Protein AF-A0A926DYX6-F1 (afdb_monomer_lite)

Organism: NCBI:txid2763658

Foldseek 3Di:
DVVVCVVVVHDPVVVDDPLRVCLVVLCVVPNPVSSVVSVVVVVVLCCVVVVPPDDPVVNVVVVVVVVVVVVVVVVVCCVPPPDPVPPPPPDPPDD

pLDDT: mean 70.44, std 8.97, range [38.59, 82.12]

Sequence (95 aa):
YRKIAEYFKVDVNYLLTEDEEFVVQASEQYGSRGMKQAKDLIEGMSGLFAGGTLSEQDKDAVMKALQDIYWESKARNVEKYTPKKYKKTGTDAEE

Structure (mmCIF, N/CA/C/O backbone):
data_AF-A0A926DYX6-F1
#
_entry.id   AF-A0A926DYX6-F1
#
loop_
_atom_site.group_PDB
_atom_site.id
_atom_site.type_symbol
_atom_site.label_atom_id
_atom_site.label_alt_id
_atom_site.label_comp_id
_atom_site.label_asym_id
_atom_site.label_entity_id
_atom_site.label_seq_id
_atom_site.pdbx_PDB_ins_code
_atom_site.Cartn_x
_atom_site.Cartn_y
_atom_site.Cartn_z
_atom_site.occupancy
_atom_site.B_iso_or_equiv
_atom_site.auth_seq_id
_atom_site.auth_comp_id
_atom_site.auth_asym_id
_atom_site.auth_atom_id
_atom_site.pdbx_PDB_model_num
ATOM 1 N N . TYR A 1 1 ? 10.256 -6.228 -16.980 1.00 66.75 1 TYR A N 1
ATOM 2 C CA . TYR A 1 1 ? 9.020 -6.897 -17.426 1.00 66.75 1 TYR A CA 1
ATOM 3 C C . TYR A 1 1 ? 8.645 -6.601 -18.879 1.00 66.75 1 TYR A C 1
ATOM 5 O O . TYR A 1 1 ? 8.719 -7.543 -19.646 1.00 66.75 1 TYR A O 1
ATOM 13 N N . ARG A 1 2 ? 8.388 -5.355 -19.332 1.00 71.88 2 ARG A N 1
ATOM 14 C CA . ARG A 1 2 ? 8.033 -5.058 -20.754 1.00 71.88 2 ARG A CA 1
ATOM 15 C C . ARG A 1 2 ? 8.912 -5.726 -21.825 1.00 71.88 2 ARG A C 1
ATOM 17 O O . ARG A 1 2 ? 8.387 -6.426 -22.673 1.00 71.88 2 ARG A O 1
ATOM 24 N N . LYS A 1 3 ? 10.242 -5.597 -21.740 1.00 74.00 3 LYS A N 1
ATOM 25 C CA . LYS A 1 3 ? 11.166 -6.231 -22.709 1.00 74.00 3 LYS A CA 1
ATOM 26 C C . LYS A 1 3 ? 11.117 -7.766 -22.700 1.00 74.00 3 LYS A C 1
ATOM 28 O O . LYS A 1 3 ? 11.382 -8.397 -23.711 1.00 74.00 3 LYS A O 1
ATOM 33 N N . IL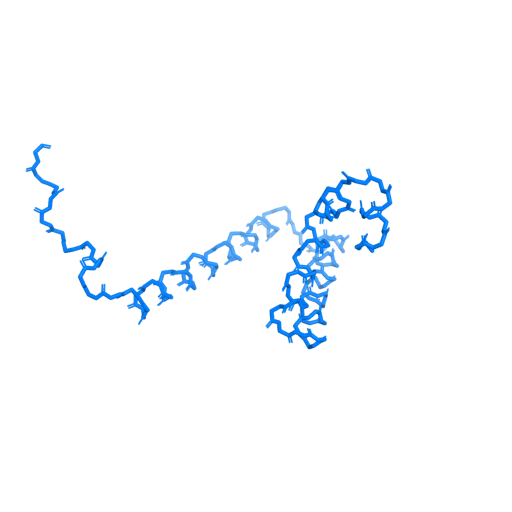E A 1 4 ? 10.811 -8.358 -21.547 1.00 73.00 4 ILE A N 1
ATOM 34 C CA . ILE A 1 4 ? 10.714 -9.813 -21.372 1.00 73.00 4 ILE A CA 1
ATOM 35 C C . ILE A 1 4 ? 9.350 -10.292 -21.895 1.00 73.00 4 ILE A C 1
ATOM 37 O O . ILE A 1 4 ? 9.287 -11.263 -22.637 1.00 73.00 4 ILE A O 1
ATOM 41 N N . ALA A 1 5 ? 8.280 -9.555 -21.598 1.00 78.88 5 ALA A N 1
ATOM 42 C CA . ALA A 1 5 ? 6.933 -9.786 -22.111 1.00 78.88 5 ALA A CA 1
ATOM 43 C C . ALA A 1 5 ? 6.874 -9.704 -23.647 1.00 78.88 5 ALA A C 1
ATOM 45 O O . ALA A 1 5 ? 6.344 -10.607 -24.287 1.00 78.88 5 ALA A O 1
ATOM 46 N N . GLU A 1 6 ? 7.514 -8.693 -24.252 1.00 80.44 6 GLU A N 1
ATOM 47 C CA . GLU A 1 6 ? 7.658 -8.583 -25.714 1.00 80.44 6 GLU A CA 1
ATOM 48 C C . GLU A 1 6 ? 8.409 -9.772 -26.318 1.00 80.44 6 GLU A C 1
ATOM 50 O O . GLU A 1 6 ? 8.026 -10.272 -27.375 1.00 80.44 6 GLU A O 1
ATOM 55 N N . TYR A 1 7 ? 9.460 -10.245 -25.643 1.00 81.12 7 TYR A N 1
ATOM 56 C CA . TYR A 1 7 ? 10.256 -11.378 -26.109 1.00 81.12 7 TYR A CA 1
ATOM 57 C C . TYR A 1 7 ? 9.462 -12.691 -26.083 1.00 81.12 7 TYR A C 1
ATOM 59 O O . TYR A 1 7 ? 9.493 -13.452 -27.048 1.00 81.12 7 TYR A O 1
ATOM 67 N 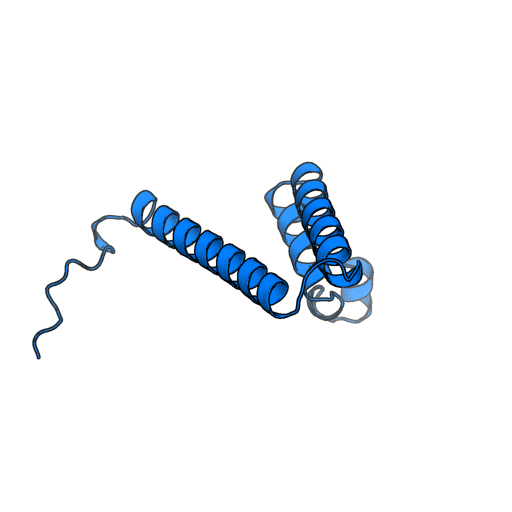N . PHE A 1 8 ? 8.708 -12.935 -25.010 1.00 78.06 8 PHE A N 1
ATOM 68 C CA . PHE A 1 8 ? 7.882 -14.137 -24.857 1.00 78.06 8 PHE A CA 1
ATOM 69 C C . PHE A 1 8 ? 6.478 -14.008 -25.470 1.00 78.06 8 PHE A C 1
ATOM 71 O O . PHE A 1 8 ? 5.726 -14.978 -25.463 1.00 78.06 8 PHE A O 1
ATOM 78 N N . LYS A 1 9 ? 6.131 -12.838 -26.027 1.00 77.88 9 LYS A N 1
ATOM 79 C CA . LYS A 1 9 ? 4.795 -12.494 -26.548 1.00 77.88 9 LYS A CA 1
ATOM 80 C C . LYS A 1 9 ? 3.656 -12.784 -25.569 1.00 77.88 9 LYS A C 1
ATOM 82 O O . LYS A 1 9 ? 2.570 -13.197 -25.970 1.00 77.88 9 LYS A O 1
ATOM 87 N N . VAL A 1 10 ? 3.913 -12.558 -24.291 1.00 66.62 10 VAL A N 1
ATOM 88 C CA . VAL A 1 10 ? 2.908 -12.654 -23.232 1.00 66.62 10 VAL A CA 1
ATOM 89 C C . VAL A 1 10 ? 2.574 -11.257 -22.739 1.00 66.62 10 VAL A C 1
ATOM 91 O O . VAL A 1 10 ? 3.379 -10.335 -22.883 1.00 66.62 10 VAL A O 1
ATOM 94 N N . ASP A 1 11 ? 1.381 -11.087 -22.177 1.00 66.00 11 ASP A N 1
ATOM 95 C CA . ASP A 1 11 ? 1.024 -9.830 -21.531 1.00 66.00 11 ASP A CA 1
ATOM 96 C C . ASP A 1 11 ? 1.969 -9.563 -20.348 1.00 66.00 11 ASP A C 1
ATOM 98 O O . ASP A 1 11 ? 2.432 -10.494 -19.688 1.00 66.00 11 ASP A O 1
ATOM 102 N N . VAL A 1 12 ? 2.285 -8.296 -20.075 1.00 66.75 12 VAL A N 1
ATOM 103 C CA . VAL A 1 12 ? 3.155 -7.950 -18.941 1.00 66.75 12 VAL A CA 1
ATOM 104 C C . VAL A 1 12 ? 2.549 -8.456 -17.632 1.00 66.75 12 VAL A C 1
ATOM 106 O O . VAL A 1 12 ? 3.298 -8.966 -16.806 1.00 66.75 12 VAL A O 1
ATOM 109 N N . ASN A 1 13 ? 1.222 -8.417 -17.498 1.00 61.69 13 ASN A N 1
ATOM 110 C CA . ASN A 1 13 ? 0.485 -8.898 -16.330 1.00 61.69 13 ASN A CA 1
ATOM 111 C C . ASN A 1 13 ? 0.576 -10.422 -16.164 1.00 61.69 13 ASN A C 1
ATOM 113 O O . ASN A 1 13 ? 0.477 -10.921 -15.054 1.00 61.69 13 ASN A O 1
ATOM 117 N N . TYR A 1 14 ? 0.855 -11.176 -17.234 1.00 58.38 14 TYR A N 1
ATOM 118 C CA . TYR A 1 14 ? 1.085 -12.626 -17.154 1.00 58.38 14 TYR A CA 1
ATOM 119 C C . TYR A 1 14 ? 2.394 -12.983 -16.426 1.00 58.38 14 TYR A C 1
ATOM 121 O O . TYR A 1 14 ? 2.570 -14.104 -15.956 1.00 58.38 14 TYR A O 1
ATOM 129 N N . LEU A 1 15 ? 3.339 -12.040 -16.366 1.00 62.44 15 LEU A N 1
ATOM 130 C CA . LEU A 1 15 ? 4.635 -12.212 -15.706 1.00 62.44 15 LEU A CA 1
ATOM 131 C C . LEU A 1 15 ? 4.682 -11.590 -14.310 1.00 62.44 15 LEU A C 1
ATOM 133 O O . LEU A 1 15 ? 5.702 -11.734 -13.637 1.00 62.44 15 LEU A O 1
ATOM 137 N N . LEU A 1 16 ? 3.636 -10.865 -13.917 1.00 61.00 16 LEU A N 1
ATOM 138 C CA . LEU A 1 16 ? 3.554 -10.191 -12.631 1.00 61.00 16 LEU A CA 1
ATOM 139 C C . LEU A 1 16 ? 2.749 -11.061 -11.669 1.00 61.00 16 LEU A C 1
ATOM 141 O O . LEU A 1 16 ? 1.716 -11.624 -12.021 1.00 61.00 16 LEU A O 1
ATOM 145 N N . THR A 1 17 ? 3.229 -11.158 -10.438 1.00 64.38 17 THR A N 1
ATOM 146 C CA . THR A 1 17 ? 2.363 -11.544 -9.317 1.00 64.38 17 THR A CA 1
ATOM 147 C C . THR A 1 17 ? 1.363 -10.412 -9.029 1.00 64.38 17 THR A C 1
ATOM 149 O O . THR A 1 17 ? 1.640 -9.262 -9.375 1.00 64.38 17 THR A O 1
ATOM 152 N N . GLU A 1 18 ? 0.205 -10.697 -8.413 1.00 58.53 18 GLU A N 1
ATOM 153 C CA . GLU A 1 18 ? -0.832 -9.673 -8.130 1.00 58.53 18 GLU A CA 1
ATOM 154 C C . GLU A 1 18 ? -0.255 -8.441 -7.390 1.00 58.53 18 GLU A C 1
ATOM 156 O O . GLU A 1 18 ? -0.619 -7.299 -7.679 1.00 58.53 18 GLU A O 1
ATOM 161 N N . ASP A 1 19 ? 0.731 -8.660 -6.514 1.00 57.69 19 ASP A N 1
ATOM 162 C CA . ASP A 1 19 ? 1.461 -7.606 -5.799 1.00 57.69 19 ASP A CA 1
ATOM 163 C C . ASP A 1 19 ? 2.318 -6.724 -6.730 1.00 57.69 19 ASP A C 1
ATOM 165 O O . ASP A 1 19 ? 2.415 -5.507 -6.550 1.00 57.69 19 ASP A O 1
ATOM 169 N N . GLU A 1 20 ? 2.948 -7.311 -7.750 1.00 60.19 20 GLU A N 1
ATOM 170 C CA . GLU A 1 20 ? 3.781 -6.583 -8.710 1.00 60.19 20 GLU A CA 1
ATOM 171 C C . GLU A 1 20 ? 2.938 -5.817 -9.744 1.00 60.19 20 GLU A C 1
ATOM 173 O O . GLU A 1 20 ? 3.352 -4.744 -10.193 1.00 60.19 20 GLU A O 1
ATOM 178 N N . GLU A 1 21 ? 1.742 -6.308 -10.083 1.00 64.38 21 GLU A N 1
ATOM 179 C CA . GLU A 1 21 ? 0.780 -5.601 -10.940 1.00 64.38 21 GLU A CA 1
ATOM 180 C C . GLU A 1 21 ? 0.319 -4.286 -10.294 1.00 64.38 21 GLU A C 1
ATOM 182 O O . GLU A 1 21 ? 0.355 -3.229 -10.934 1.00 64.38 21 GLU A O 1
ATOM 187 N N . PHE A 1 22 ? 0.003 -4.310 -8.996 1.00 65.00 22 PHE A N 1
ATOM 188 C CA . PHE A 1 22 ? -0.366 -3.118 -8.228 1.00 65.00 22 PHE A CA 1
ATOM 189 C C . PHE A 1 22 ? 0.736 -2.043 -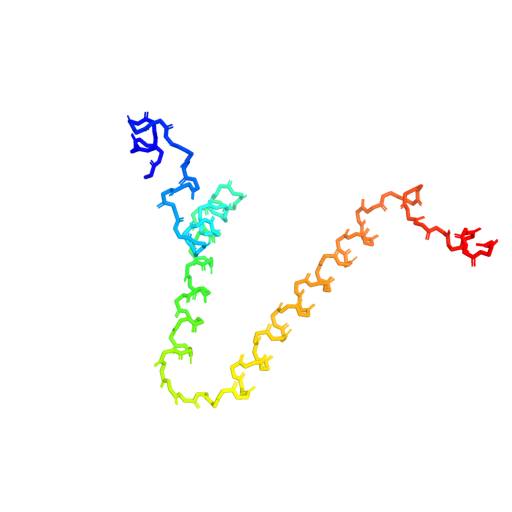8.229 1.00 65.00 22 PHE A C 1
ATOM 191 O O . PHE A 1 22 ? 0.470 -0.858 -8.460 1.00 65.00 22 PHE A O 1
ATOM 198 N N . VAL A 1 23 ? 1.994 -2.442 -8.016 1.00 65.56 23 VAL A N 1
ATOM 199 C CA . VAL A 1 23 ? 3.140 -1.515 -7.986 1.00 65.56 23 VAL A CA 1
ATOM 200 C C . VAL A 1 23 ? 3.413 -0.913 -9.368 1.00 65.56 23 VAL A C 1
ATOM 202 O O . VAL A 1 23 ? 3.741 0.275 -9.476 1.00 65.56 23 VAL A O 1
ATOM 205 N N . VAL A 1 24 ? 3.257 -1.704 -10.434 1.00 65.81 24 VAL A N 1
ATOM 206 C CA . VAL A 1 24 ? 3.419 -1.239 -11.819 1.00 65.81 24 VAL A CA 1
ATOM 207 C C . VAL A 1 24 ? 2.319 -0.244 -12.193 1.00 65.81 24 VAL A C 1
ATOM 209 O O . VAL A 1 24 ? 2.640 0.828 -12.706 1.00 65.81 24 VAL A O 1
ATOM 212 N N . GLN A 1 25 ? 1.055 -0.512 -11.859 1.00 67.12 25 GLN A N 1
ATOM 213 C CA . GLN A 1 25 ? -0.041 0.431 -12.114 1.00 67.12 25 GLN A CA 1
ATOM 214 C C . GLN A 1 25 ? 0.131 1.747 -11.338 1.00 67.12 25 GLN A C 1
ATOM 216 O O . GLN A 1 25 ? -0.015 2.833 -11.905 1.00 67.12 25 GLN A O 1
ATOM 221 N N . ALA A 1 26 ? 0.537 1.681 -10.064 1.00 67.81 26 ALA A N 1
ATOM 222 C CA . ALA A 1 26 ? 0.836 2.873 -9.270 1.00 67.81 26 ALA A CA 1
ATOM 223 C C . ALA A 1 26 ? 1.998 3.693 -9.864 1.00 67.81 26 ALA A C 1
ATOM 225 O O . ALA A 1 26 ? 1.967 4.928 -9.852 1.00 67.81 26 ALA A O 1
ATOM 226 N N . SER A 1 27 ? 3.007 3.019 -10.426 1.00 67.00 27 SER A N 1
ATOM 227 C CA . SER A 1 27 ? 4.098 3.669 -11.153 1.00 67.00 27 SER A CA 1
ATOM 228 C C . SER A 1 27 ? 3.632 4.351 -12.435 1.00 67.00 27 SER A C 1
ATOM 230 O O . SER A 1 27 ? 4.114 5.438 -12.752 1.00 67.00 27 SER A O 1
ATOM 232 N N . GLU A 1 28 ? 2.759 3.713 -13.209 1.00 70.38 28 GLU A N 1
ATOM 233 C CA . GLU A 1 28 ? 2.274 4.263 -14.477 1.00 70.38 28 GLU A CA 1
ATOM 234 C C . GLU A 1 28 ? 1.368 5.479 -14.256 1.00 70.38 28 GLU A C 1
ATOM 236 O O . GLU A 1 28 ? 1.439 6.446 -15.014 1.00 70.38 28 GLU A O 1
ATOM 241 N N . GLN A 1 29 ? 0.575 5.476 -13.182 1.00 71.81 29 GLN A N 1
ATOM 242 C CA . GLN A 1 29 ? -0.388 6.538 -12.900 1.00 71.81 29 GLN A CA 1
ATOM 243 C C . GLN A 1 29 ? 0.189 7.708 -12.084 1.00 71.81 29 GLN A C 1
ATOM 245 O O . GLN A 1 29 ? -0.216 8.854 -12.281 1.00 71.81 29 GLN A O 1
ATOM 250 N N . TYR A 1 30 ? 1.139 7.447 -11.181 1.00 72.38 30 TYR A N 1
ATOM 251 C CA . TYR A 1 30 ? 1.642 8.442 -10.221 1.00 72.38 30 TYR A CA 1
ATOM 252 C C . TYR A 1 30 ? 3.177 8.575 -10.212 1.00 72.38 30 TYR A C 1
ATOM 254 O O . TYR A 1 30 ? 3.747 9.292 -9.380 1.00 72.38 30 TYR A O 1
ATOM 262 N N . GLY A 1 31 ? 3.868 7.908 -11.142 1.00 77.56 31 GLY A N 1
ATOM 263 C CA . GLY A 1 31 ? 5.321 7.960 -11.288 1.00 77.56 31 GLY A CA 1
ATOM 264 C C . GLY A 1 31 ? 6.080 7.296 -10.134 1.00 77.56 31 GLY A C 1
ATOM 265 O O . GLY A 1 31 ? 5.544 6.507 -9.355 1.00 77.56 31 GLY A O 1
ATOM 266 N N . SER A 1 32 ? 7.360 7.650 -9.987 1.00 75.62 32 SER A N 1
ATOM 267 C CA . SER A 1 32 ? 8.266 7.036 -9.000 1.00 75.62 32 SER A CA 1
ATOM 268 C C . SER A 1 32 ? 7.805 7.186 -7.545 1.00 75.62 32 SER A C 1
ATOM 270 O O . SER A 1 32 ? 8.106 6.333 -6.711 1.00 75.62 32 SER A O 1
ATOM 272 N N . ARG A 1 33 ? 7.052 8.248 -7.231 1.00 75.25 33 ARG A N 1
ATOM 273 C CA . ARG A 1 33 ? 6.487 8.471 -5.893 1.00 75.25 33 ARG A CA 1
ATOM 274 C C . ARG A 1 33 ? 5.360 7.490 -5.575 1.00 75.25 33 ARG A C 1
ATOM 276 O O . ARG A 1 33 ? 5.371 6.927 -4.486 1.00 75.25 33 ARG A O 1
ATOM 283 N N . GLY A 1 34 ? 4.441 7.256 -6.512 1.00 73.56 34 GLY A N 1
ATOM 284 C CA . GLY A 1 34 ? 3.354 6.290 -6.323 1.00 73.56 34 GLY A CA 1
ATOM 285 C C . GLY A 1 34 ? 3.850 4.852 -6.258 1.00 73.56 34 GLY A C 1
ATOM 286 O O . GLY A 1 34 ? 3.399 4.097 -5.404 1.00 73.56 34 GLY A O 1
ATOM 287 N N . MET A 1 35 ? 4.853 4.506 -7.072 1.00 73.81 35 MET A N 1
ATOM 288 C CA . MET A 1 35 ? 5.527 3.207 -6.981 1.00 73.81 35 MET A CA 1
ATOM 289 C C . MET A 1 35 ? 6.094 2.969 -5.576 1.00 73.81 35 MET A C 1
ATOM 291 O O . MET A 1 35 ? 5.885 1.906 -4.997 1.00 73.81 35 MET A O 1
ATOM 295 N N . LYS A 1 36 ? 6.794 3.964 -5.012 1.00 77.69 36 LYS A N 1
ATOM 296 C CA . LYS A 1 36 ? 7.365 3.854 -3.667 1.00 77.69 36 LYS A CA 1
ATOM 297 C C . LYS A 1 36 ? 6.276 3.692 -2.605 1.00 77.69 36 LYS A C 1
ATOM 299 O O . LYS A 1 36 ? 6.393 2.817 -1.763 1.00 77.69 36 LYS A O 1
ATOM 304 N N . GLN A 1 37 ? 5.203 4.480 -2.679 1.00 76.81 37 GLN A N 1
ATOM 305 C CA . GLN A 1 37 ? 4.076 4.368 -1.746 1.00 76.81 37 GLN A CA 1
ATOM 306 C C . GLN A 1 37 ? 3.400 2.993 -1.808 1.00 76.81 37 GLN A C 1
ATOM 308 O O . GLN A 1 37 ? 3.108 2.411 -0.768 1.00 76.81 37 GLN A O 1
ATOM 313 N N . ALA A 1 38 ? 3.183 2.464 -3.014 1.00 75.44 38 ALA A N 1
ATOM 314 C CA . ALA A 1 38 ? 2.617 1.136 -3.219 1.00 75.44 38 ALA A CA 1
ATOM 315 C C . ALA A 1 38 ? 3.526 0.037 -2.651 1.00 75.44 38 ALA A C 1
ATOM 317 O O . ALA A 1 38 ? 3.059 -0.863 -1.956 1.00 75.44 38 ALA A O 1
ATOM 318 N N . LYS A 1 39 ? 4.834 0.146 -2.900 1.00 76.25 39 LYS A N 1
ATOM 319 C CA . LYS A 1 39 ? 5.828 -0.804 -2.403 1.00 76.25 39 LYS A CA 1
ATOM 320 C C . LYS A 1 39 ? 5.944 -0.779 -0.874 1.00 76.25 39 LYS A C 1
ATOM 322 O O . LYS A 1 39 ? 5.905 -1.838 -0.260 1.00 76.25 39 LYS A O 1
ATOM 327 N N . ASP A 1 40 ? 6.019 0.407 -0.271 1.00 82.12 40 ASP A N 1
ATOM 328 C CA . ASP A 1 40 ? 6.091 0.576 1.186 1.00 82.12 40 ASP A CA 1
ATOM 329 C C . ASP A 1 40 ? 4.824 0.014 1.871 1.00 82.12 40 ASP A C 1
ATOM 331 O O . ASP A 1 40 ? 4.908 -0.579 2.947 1.00 82.12 40 ASP A O 1
ATOM 335 N N . LEU A 1 41 ? 3.649 0.149 1.236 1.00 81.38 41 LEU A N 1
ATOM 336 C CA . LEU A 1 41 ? 2.393 -0.431 1.721 1.00 81.38 41 LEU A CA 1
ATOM 337 C C . LEU A 1 41 ? 2.428 -1.966 1.703 1.00 81.38 41 LEU A C 1
ATOM 339 O O . LEU A 1 41 ? 2.083 -2.586 2.707 1.00 81.38 41 LEU A O 1
ATOM 343 N N . ILE A 1 42 ? 2.861 -2.573 0.593 1.00 78.12 42 ILE A N 1
ATOM 344 C CA . ILE A 1 42 ? 2.970 -4.036 0.471 1.00 78.12 42 ILE A CA 1
ATOM 345 C C . ILE A 1 42 ? 4.004 -4.585 1.454 1.00 78.12 42 ILE A C 1
ATOM 347 O O . ILE A 1 42 ? 3.720 -5.560 2.144 1.00 78.12 42 ILE A O 1
ATOM 351 N N . GLU A 1 43 ? 5.179 -3.962 1.568 1.00 79.50 43 GLU A N 1
ATOM 352 C CA . GLU A 1 43 ? 6.216 -4.398 2.511 1.00 79.50 43 GLU A CA 1
ATOM 353 C C . GLU A 1 43 ? 5.744 -4.270 3.966 1.00 79.50 43 GLU A C 1
ATOM 355 O O . GLU A 1 43 ? 5.929 -5.198 4.756 1.00 79.50 43 GLU A O 1
ATOM 360 N N . GLY A 1 44 ? 5.076 -3.165 4.318 1.00 79.12 44 GLY A N 1
ATOM 361 C CA . GLY A 1 44 ? 4.503 -2.969 5.649 1.00 79.12 44 GLY A CA 1
ATOM 362 C C . GLY A 1 44 ? 3.422 -3.997 5.978 1.00 79.12 44 GLY A C 1
ATOM 363 O O . GLY A 1 44 ? 3.406 -4.550 7.078 1.00 79.12 44 GLY A O 1
ATOM 364 N N . MET A 1 45 ? 2.553 -4.302 5.012 1.00 76.69 45 MET A N 1
ATOM 365 C CA . MET A 1 45 ? 1.496 -5.295 5.173 1.00 76.69 45 MET A CA 1
ATOM 366 C C . MET A 1 45 ? 2.087 -6.708 5.262 1.00 76.69 45 MET A C 1
ATOM 368 O O . MET A 1 45 ? 1.819 -7.423 6.221 1.00 76.69 45 MET A O 1
ATOM 372 N N . SER A 1 46 ? 2.982 -7.086 4.352 1.00 72.75 46 SER A N 1
ATOM 373 C CA . SER A 1 46 ? 3.690 -8.371 4.383 1.00 72.75 46 SER A CA 1
ATOM 374 C C . SER A 1 46 ? 4.435 -8.587 5.705 1.00 72.75 46 SER A C 1
ATOM 376 O O . SER A 1 46 ? 4.293 -9.640 6.326 1.00 72.75 46 SER A O 1
ATOM 378 N N . GLY A 1 47 ? 5.131 -7.565 6.218 1.00 75.56 47 GLY A N 1
ATOM 379 C CA . GLY A 1 47 ? 5.775 -7.614 7.533 1.00 75.56 47 GLY A CA 1
ATOM 380 C C . GLY A 1 47 ? 4.785 -7.820 8.685 1.00 75.56 47 GLY A C 1
ATOM 381 O O . GLY A 1 47 ? 5.047 -8.615 9.588 1.00 75.56 47 GLY A O 1
ATOM 382 N N . LEU A 1 48 ? 3.623 -7.165 8.626 1.00 75.19 48 LEU A N 1
ATOM 383 C CA . LEU A 1 48 ? 2.544 -7.314 9.606 1.00 75.19 48 LEU A CA 1
ATOM 384 C C . LEU A 1 48 ? 1.952 -8.738 9.602 1.00 75.19 48 LEU A C 1
ATOM 386 O O . LEU A 1 48 ? 1.690 -9.308 10.661 1.00 75.19 48 LEU A O 1
ATOM 390 N N . PHE A 1 49 ? 1.774 -9.336 8.421 1.00 69.56 49 PHE A N 1
ATOM 391 C CA . PHE A 1 49 ? 1.205 -10.679 8.266 1.00 69.56 49 PHE A CA 1
ATOM 392 C C . PHE A 1 49 ? 2.221 -11.807 8.541 1.00 69.56 49 PHE A C 1
ATOM 394 O O . PHE A 1 49 ? 1.830 -12.850 9.083 1.00 69.56 49 PHE A O 1
ATOM 401 N N . ALA A 1 50 ? 3.504 -11.598 8.223 1.00 70.81 50 ALA A N 1
ATOM 402 C CA . ALA A 1 50 ? 4.594 -12.562 8.413 1.00 70.81 50 ALA A CA 1
ATOM 403 C C . ALA A 1 50 ? 5.203 -12.538 9.828 1.00 70.81 50 ALA A C 1
ATOM 405 O O . ALA A 1 50 ? 5.712 -13.557 10.290 1.00 70.81 50 ALA A O 1
ATOM 406 N N . GLY A 1 51 ? 5.131 -11.404 10.537 1.00 65.31 51 GLY A N 1
ATOM 407 C CA . GLY A 1 51 ? 5.742 -11.201 11.858 1.00 65.31 51 GLY A CA 1
ATOM 408 C C . GLY A 1 51 ? 5.057 -11.907 13.036 1.00 65.31 51 GLY A C 1
ATOM 409 O O . GLY A 1 51 ? 5.536 -11.798 14.161 1.00 65.31 51 GLY A O 1
ATOM 410 N N . GLY A 1 52 ? 3.947 -12.620 12.809 1.00 60.00 52 GLY A N 1
ATOM 411 C CA . GLY A 1 52 ? 3.305 -13.495 13.804 1.00 60.00 52 GLY A CA 1
ATOM 412 C C . GLY A 1 52 ? 2.713 -12.805 15.042 1.00 60.00 52 GLY A C 1
ATOM 413 O O . GLY A 1 52 ? 2.264 -13.495 15.951 1.00 60.00 52 GLY A O 1
ATOM 414 N N . THR A 1 53 ? 2.701 -11.470 15.102 1.00 63.97 53 THR A N 1
ATOM 415 C CA . THR A 1 53 ? 2.176 -10.700 16.244 1.00 63.97 53 THR A CA 1
ATOM 416 C C . THR A 1 53 ? 0.661 -10.519 16.215 1.00 63.97 53 THR A C 1
ATOM 418 O O . THR A 1 53 ? 0.068 -10.247 17.255 1.00 63.97 53 THR A O 1
ATOM 421 N N . LEU A 1 54 ? 0.035 -10.673 15.045 1.00 68.25 54 LEU A N 1
ATOM 422 C CA . LEU A 1 54 ? -1.416 -10.637 14.878 1.00 68.25 54 LEU A CA 1
ATOM 423 C C . LEU A 1 54 ? -2.000 -12.048 14.910 1.00 68.25 54 LEU A C 1
ATOM 425 O O . LEU A 1 54 ? -1.508 -12.946 14.216 1.00 68.25 54 LEU A O 1
ATOM 429 N N . SER A 1 55 ? -3.085 -12.216 15.666 1.00 77.81 55 SER A N 1
ATOM 430 C CA . SER A 1 55 ? -3.907 -13.423 15.596 1.00 77.81 55 SER A CA 1
ATOM 431 C C . SER A 1 55 ? -4.583 -13.538 14.221 1.00 77.81 55 SER A C 1
ATOM 433 O O . SER A 1 55 ? -4.694 -12.551 13.490 1.00 77.81 55 SER A O 1
ATOM 435 N N . GLU A 1 56 ? -5.059 -14.729 13.842 1.00 75.75 56 GLU A N 1
ATOM 436 C CA . GLU A 1 56 ? -5.841 -14.896 12.601 1.00 75.75 56 GLU A CA 1
ATOM 437 C C . GLU A 1 56 ? -7.076 -13.982 12.569 1.00 75.75 56 GLU A C 1
ATOM 439 O O . GLU A 1 56 ? -7.398 -13.408 11.533 1.00 75.75 56 GLU A O 1
ATOM 444 N N . GLN A 1 57 ? -7.703 -13.744 13.723 1.00 79.50 57 GLN A N 1
ATOM 445 C CA . GLN A 1 57 ? -8.846 -12.837 13.834 1.00 79.50 57 GLN A CA 1
ATOM 446 C C . GLN A 1 57 ? -8.463 -11.380 13.544 1.00 79.50 57 GLN A C 1
ATOM 448 O O . GLN A 1 57 ? -9.210 -10.663 12.878 1.00 79.50 57 GLN A O 1
ATOM 453 N N . ASP A 1 58 ? -7.292 -10.939 14.004 1.00 78.00 58 ASP A N 1
ATOM 454 C CA . ASP A 1 58 ? -6.822 -9.577 13.739 1.00 78.00 58 ASP A CA 1
ATOM 455 C C . ASP A 1 58 ? -6.409 -9.400 12.273 1.00 78.00 58 ASP A C 1
ATOM 457 O O . ASP A 1 58 ? -6.635 -8.345 11.680 1.00 78.00 58 ASP A O 1
ATOM 461 N N . LYS A 1 59 ? -5.851 -10.449 11.660 1.00 78.00 59 LYS A N 1
ATOM 462 C CA . LYS A 1 59 ? -5.546 -10.501 10.224 1.00 78.00 59 LYS A CA 1
ATOM 463 C C . LYS A 1 59 ? -6.807 -10.311 9.375 1.00 78.00 59 LYS A C 1
ATOM 465 O O . LYS A 1 59 ? -6.813 -9.472 8.470 1.00 78.00 59 LYS A O 1
ATOM 470 N N . ASP A 1 60 ? -7.882 -11.018 9.713 1.00 79.69 60 ASP A N 1
ATOM 471 C CA . ASP A 1 60 ? -9.181 -10.879 9.049 1.00 79.69 60 ASP A CA 1
ATOM 472 C C . ASP A 1 60 ? -9.784 -9.483 9.255 1.00 79.69 60 ASP A C 1
ATOM 474 O O . ASP A 1 60 ? -10.314 -8.879 8.317 1.00 79.69 60 ASP A O 1
ATOM 478 N N . ALA A 1 61 ? -9.661 -8.927 10.464 1.00 81.69 61 ALA A N 1
ATOM 479 C CA . ALA A 1 61 ? -10.132 -7.580 10.768 1.00 81.69 61 ALA A CA 1
ATOM 480 C C . ALA A 1 61 ? -9.400 -6.509 9.940 1.00 81.69 61 ALA A C 1
ATOM 482 O O . ALA A 1 61 ? -10.043 -5.606 9.399 1.00 81.69 61 ALA A O 1
ATOM 483 N N . VAL A 1 62 ? -8.077 -6.629 9.786 1.00 79.94 62 VAL A N 1
ATOM 484 C CA . VAL A 1 62 ? -7.266 -5.725 8.952 1.00 79.94 62 VAL A CA 1
ATOM 485 C C . VAL A 1 62 ? -7.687 -5.808 7.485 1.00 79.94 62 VAL A C 1
ATOM 487 O O . VAL A 1 62 ? -7.902 -4.774 6.850 1.00 79.94 62 VAL A O 1
ATOM 490 N N . MET A 1 63 ? -7.867 -7.018 6.948 1.00 82.00 63 MET A N 1
ATOM 491 C CA . MET A 1 63 ? -8.298 -7.201 5.558 1.00 82.00 63 MET A CA 1
ATOM 492 C C . MET A 1 63 ? -9.703 -6.631 5.313 1.00 82.00 63 MET A C 1
ATOM 494 O O . MET A 1 63 ? -9.956 -6.003 4.281 1.00 82.00 63 MET A O 1
ATOM 498 N N . LYS A 1 64 ? -10.617 -6.801 6.274 1.00 81.62 64 LYS A N 1
ATOM 499 C CA . LYS A 1 64 ? -11.965 -6.231 6.200 1.00 81.62 64 LYS A CA 1
ATOM 500 C C . LYS A 1 64 ? -11.937 -4.704 6.221 1.00 81.62 64 LYS A C 1
ATOM 502 O O . LYS A 1 64 ? -12.551 -4.081 5.362 1.00 81.62 64 LYS A O 1
ATOM 507 N N . ALA A 1 65 ? -11.169 -4.106 7.130 1.00 82.00 65 ALA A N 1
ATOM 508 C CA . ALA A 1 65 ? -11.024 -2.655 7.205 1.00 82.00 65 ALA A CA 1
ATOM 509 C C . ALA A 1 65 ? -10.461 -2.064 5.900 1.00 82.00 65 ALA A C 1
ATOM 511 O O . ALA A 1 65 ? -10.939 -1.033 5.430 1.00 82.00 65 ALA A O 1
ATOM 512 N N . LEU A 1 66 ? -9.485 -2.731 5.273 1.00 79.19 66 LEU A N 1
ATOM 513 C CA . LEU A 1 66 ? -8.946 -2.318 3.973 1.00 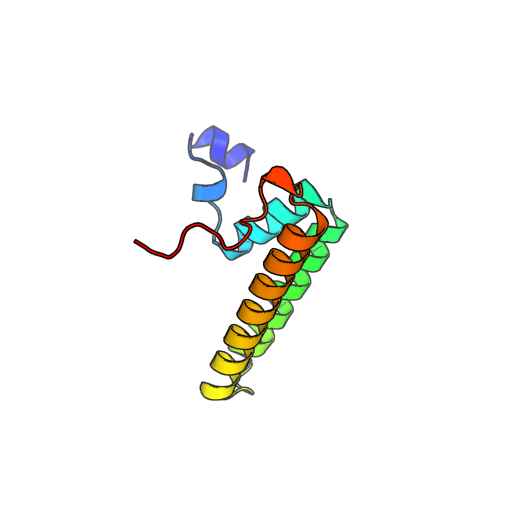79.19 66 LEU A CA 1
ATOM 514 C C . LEU A 1 66 ? -9.996 -2.387 2.854 1.00 79.19 66 LEU A C 1
ATOM 516 O O . LEU A 1 66 ? -10.099 -1.452 2.056 1.00 79.19 66 LEU A O 1
ATOM 520 N N . GLN A 1 67 ? -10.800 -3.454 2.809 1.00 77.94 67 GLN A N 1
ATOM 521 C CA . GLN A 1 67 ? -11.914 -3.557 1.862 1.00 77.94 67 GLN A CA 1
ATOM 522 C C . GLN A 1 67 ? -12.952 -2.455 2.077 1.00 77.94 67 GLN A C 1
ATOM 524 O O . GLN A 1 67 ? -13.369 -1.819 1.107 1.00 77.94 67 GLN A O 1
ATOM 529 N N . ASP A 1 68 ? -13.336 -2.189 3.324 1.00 78.62 68 ASP A N 1
ATOM 530 C CA . ASP A 1 68 ? -14.301 -1.141 3.657 1.00 78.62 68 ASP A CA 1
ATOM 531 C C . ASP A 1 68 ? -13.791 0.233 3.182 1.00 78.62 68 ASP A C 1
ATOM 533 O O . ASP A 1 68 ? -14.497 0.951 2.470 1.00 78.62 68 ASP A O 1
ATOM 537 N N . ILE A 1 69 ? -12.515 0.552 3.439 1.00 78.88 69 ILE A N 1
ATOM 538 C CA . ILE A 1 69 ? -11.863 1.785 2.960 1.00 78.88 69 ILE A CA 1
ATOM 539 C C . ILE A 1 69 ? -11.890 1.889 1.425 1.00 78.88 69 ILE A C 1
ATOM 541 O O . ILE A 1 69 ? -12.124 2.979 0.878 1.00 78.88 69 ILE A O 1
ATOM 545 N N . TYR A 1 70 ? -11.652 0.784 0.710 1.00 74.94 70 TYR A N 1
ATOM 546 C CA . TYR A 1 70 ? -11.721 0.752 -0.753 1.00 74.94 70 TYR A CA 1
ATOM 547 C C . TYR A 1 70 ? -13.137 1.064 -1.254 1.00 74.94 70 TYR A C 1
ATOM 549 O O . TYR A 1 70 ? -13.315 1.948 -2.102 1.00 74.94 70 TYR A O 1
ATOM 557 N N . TRP A 1 71 ? -14.153 0.386 -0.713 1.00 75.00 71 TRP A N 1
ATOM 558 C CA . TRP A 1 71 ? -15.545 0.578 -1.120 1.00 75.00 71 TRP A CA 1
ATOM 559 C C . TRP A 1 71 ? -16.058 1.975 -0.789 1.00 75.00 71 TRP A C 1
ATOM 561 O O . TRP A 1 71 ? -16.695 2.599 -1.639 1.00 75.00 71 TRP A O 1
ATOM 571 N N . GLU A 1 72 ? -15.712 2.517 0.377 1.00 75.44 72 GLU A N 1
ATOM 572 C CA . GLU A 1 72 ? -16.008 3.905 0.725 1.00 75.44 72 GLU A CA 1
ATOM 573 C C . GLU A 1 72 ? -15.367 4.890 -0.252 1.00 75.44 72 GLU A C 1
ATOM 575 O O . GLU A 1 72 ? -16.003 5.844 -0.701 1.00 75.44 72 GLU A O 1
ATOM 580 N N . SER A 1 73 ? -14.101 4.674 -0.610 1.00 71.38 73 SER A N 1
ATOM 581 C CA . SER A 1 73 ? -13.390 5.548 -1.545 1.00 71.38 73 SER A CA 1
ATOM 582 C C . SER A 1 73 ? -14.015 5.497 -2.937 1.00 71.38 73 SER A C 1
ATOM 584 O O . SER A 1 73 ? -14.192 6.538 -3.574 1.00 71.38 73 SER A O 1
ATOM 586 N N . LYS A 1 74 ? -14.438 4.310 -3.381 1.00 72.56 74 LYS A N 1
ATOM 587 C CA . LYS A 1 74 ? -15.183 4.120 -4.628 1.00 72.56 74 LYS A CA 1
ATOM 588 C C . LYS A 1 74 ? -16.557 4.792 -4.574 1.00 72.56 74 LYS A C 1
ATOM 590 O O . LYS A 1 74 ? -16.905 5.498 -5.518 1.00 72.56 74 LYS A O 1
ATOM 595 N N . ALA A 1 75 ? -17.299 4.644 -3.477 1.00 73.56 75 ALA A N 1
ATOM 596 C CA . ALA A 1 75 ? -18.596 5.288 -3.273 1.00 73.56 75 ALA A CA 1
ATOM 597 C C . ALA A 1 75 ? -18.477 6.820 -3.293 1.00 73.56 75 ALA A C 1
ATOM 599 O O . ALA A 1 75 ? -19.204 7.479 -4.035 1.00 73.56 75 ALA A O 1
ATOM 600 N N . ARG A 1 76 ? -17.491 7.388 -2.584 1.00 67.81 76 ARG A N 1
ATOM 601 C CA . ARG A 1 76 ? -17.187 8.830 -2.610 1.00 67.81 76 ARG A CA 1
ATOM 602 C C . ARG A 1 76 ? -16.806 9.312 -4.009 1.00 67.81 76 ARG A C 1
ATOM 604 O O . ARG A 1 76 ? -17.228 10.388 -4.428 1.00 67.81 76 ARG A O 1
ATOM 611 N N . ASN A 1 77 ? -16.022 8.531 -4.753 1.00 69.25 77 ASN A N 1
ATOM 612 C CA . ASN A 1 77 ? -15.645 8.863 -6.127 1.00 69.25 77 ASN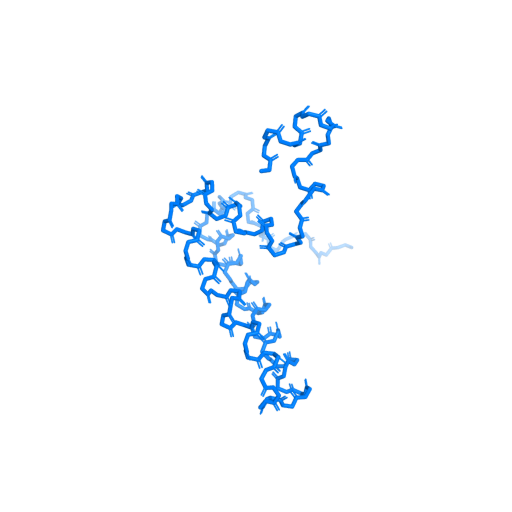 A CA 1
ATOM 613 C C . ASN A 1 77 ? -16.869 8.870 -7.062 1.00 69.25 77 ASN A C 1
ATOM 615 O O . ASN A 1 77 ? -17.069 9.813 -7.828 1.00 69.25 77 ASN A O 1
ATOM 619 N N . VAL A 1 78 ? -17.736 7.860 -6.947 1.00 67.38 78 VAL A N 1
ATOM 620 C CA . VAL A 1 78 ? -19.013 7.792 -7.670 1.00 67.38 78 VAL A CA 1
ATOM 621 C C . VAL A 1 78 ? -19.887 8.992 -7.310 1.00 67.38 78 VAL A C 1
ATOM 623 O O . VAL A 1 78 ? -20.396 9.663 -8.203 1.00 67.38 78 VAL A O 1
ATOM 626 N N . GLU A 1 79 ? -20.028 9.331 -6.034 1.00 71.19 79 GLU A N 1
ATOM 627 C CA . GLU A 1 79 ? -20.828 10.478 -5.613 1.00 71.19 79 GLU A CA 1
ATOM 628 C C . GLU A 1 79 ? -20.278 11.804 -6.159 1.00 71.19 79 GLU A C 1
ATOM 630 O O . GLU A 1 79 ? -21.044 12.638 -6.653 1.00 71.19 79 GLU A O 1
ATOM 635 N N . LYS A 1 80 ? -18.958 11.996 -6.110 1.00 71.88 80 LYS A N 1
ATOM 636 C CA . LYS A 1 80 ? -18.306 13.254 -6.482 1.00 71.88 80 LYS A CA 1
ATOM 637 C C . LYS A 1 80 ? -18.221 13.471 -7.993 1.00 71.88 80 LYS A C 1
ATOM 639 O O . LYS A 1 80 ? -18.364 14.607 -8.440 1.00 71.88 80 LYS A O 1
ATOM 644 N N . TYR A 1 81 ? -18.006 12.412 -8.772 1.00 66.69 81 TYR A N 1
ATOM 645 C CA . TYR A 1 81 ? -17.701 12.526 -10.202 1.00 66.69 81 TYR A CA 1
ATOM 646 C C . TYR A 1 81 ? -18.759 11.923 -11.129 1.00 66.69 81 TYR A C 1
ATOM 648 O O . TYR A 1 81 ? -18.705 12.187 -12.328 1.00 66.69 81 TYR A O 1
ATOM 656 N N . THR A 1 82 ? -19.750 11.176 -10.624 1.00 71.75 82 THR A N 1
ATOM 657 C CA . THR A 1 82 ? -20.855 10.702 -11.475 1.00 71.75 82 THR A CA 1
ATOM 658 C C . THR A 1 82 ? -21.790 11.868 -11.801 1.00 71.75 82 THR A C 1
ATOM 660 O O . THR A 1 82 ? -22.383 12.454 -10.886 1.00 71.75 82 THR A O 1
ATOM 663 N N . PRO A 1 83 ? -21.976 12.213 -13.089 1.00 76.06 83 PRO A N 1
ATOM 664 C CA . PRO A 1 83 ? -22.938 13.228 -13.499 1.00 76.06 83 PRO A CA 1
ATOM 665 C C . PRO A 1 83 ? -24.338 12.893 -12.975 1.00 76.06 83 PRO A C 1
ATOM 667 O O . PRO A 1 83 ? -24.761 11.742 -13.058 1.00 76.06 83 PRO A O 1
ATOM 670 N N . LYS A 1 84 ? -25.088 13.896 -12.493 1.00 68.94 84 LYS A N 1
ATOM 671 C CA . LYS A 1 84 ? -26.428 13.706 -11.895 1.00 68.94 84 LYS A CA 1
ATOM 672 C C . LYS A 1 84 ? -27.376 12.861 -12.760 1.00 68.94 84 LYS A C 1
ATOM 674 O O . LYS A 1 84 ? -28.131 12.078 -12.209 1.00 68.94 84 LYS A O 1
ATOM 679 N N . LYS A 1 85 ? -27.267 12.956 -14.090 1.00 71.50 85 LYS A N 1
ATOM 680 C CA . LYS A 1 85 ? -28.031 12.161 -15.070 1.00 71.50 85 LYS A CA 1
ATOM 681 C C . LYS A 1 85 ? -27.841 10.637 -14.984 1.00 71.50 85 LYS A C 1
ATOM 683 O O . LYS A 1 85 ? -28.683 9.911 -15.486 1.00 71.50 85 LYS A O 1
ATOM 688 N N . TYR A 1 86 ? -26.742 10.161 -14.397 1.00 63.31 86 TYR A N 1
ATOM 689 C CA . TYR A 1 86 ? -26.440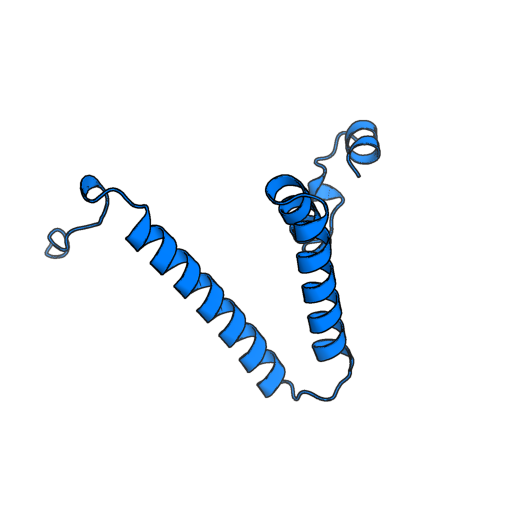 8.731 -14.237 1.00 63.31 86 TYR A CA 1
ATOM 690 C C . TYR A 1 86 ? -26.511 8.269 -12.780 1.00 63.31 86 TYR A C 1
ATOM 692 O O . TYR A 1 86 ? -26.329 7.085 -12.497 1.00 63.31 86 TYR A O 1
ATOM 700 N N . LYS A 1 87 ? -26.755 9.187 -11.837 1.00 67.62 87 LYS A N 1
ATOM 701 C CA . LYS A 1 87 ? -27.065 8.802 -10.463 1.00 67.62 87 LYS A CA 1
ATOM 702 C C . LYS A 1 87 ? -28.474 8.224 -10.500 1.00 67.62 87 LYS A C 1
ATOM 704 O O . LYS A 1 87 ? -29.399 8.955 -10.835 1.00 67.62 87 LYS A O 1
ATOM 709 N N . LYS A 1 88 ? -28.625 6.928 -10.213 1.00 65.06 88 LYS A N 1
ATOM 710 C CA . LYS A 1 88 ? -29.942 6.289 -10.114 1.00 65.06 88 LYS A CA 1
ATOM 711 C C . LYS A 1 88 ? -30.765 7.046 -9.068 1.00 65.06 88 LYS A C 1
ATOM 713 O O . LYS A 1 88 ? -30.535 6.898 -7.871 1.00 65.06 88 LYS A O 1
ATOM 718 N N . THR A 1 89 ? -31.673 7.903 -9.518 1.00 52.62 89 THR A N 1
ATOM 719 C CA . THR A 1 89 ? -32.791 8.380 -8.710 1.00 52.62 89 THR A CA 1
ATOM 720 C C . THR A 1 89 ? -33.668 7.164 -8.465 1.00 52.62 89 THR A C 1
ATOM 722 O O . THR A 1 89 ? -34.035 6.484 -9.417 1.00 52.62 89 THR A O 1
ATOM 725 N N . GLY A 1 90 ? -33.902 6.820 -7.199 1.00 56.88 90 GLY A N 1
ATOM 726 C CA . GLY A 1 90 ? -34.692 5.651 -6.816 1.00 56.88 90 GLY A CA 1
ATOM 727 C C . GLY A 1 90 ? -36.148 5.802 -7.244 1.00 56.88 90 GLY A C 1
ATOM 728 O O . GLY A 1 90 ? -36.976 6.226 -6.447 1.00 56.88 90 GLY A O 1
ATOM 729 N N . THR A 1 91 ? -36.447 5.507 -8.507 1.00 48.03 91 THR A N 1
ATOM 730 C CA . THR A 1 91 ? -37.811 5.532 -9.052 1.00 48.03 91 THR A CA 1
ATOM 731 C C . THR A 1 91 ? -38.116 4.335 -9.953 1.00 48.03 91 THR A C 1
ATOM 733 O O . THR A 1 91 ? -39.154 4.335 -10.588 1.00 48.03 91 THR A O 1
ATOM 736 N N . ASP A 1 92 ? -37.275 3.294 -9.952 1.00 50.25 92 ASP A N 1
ATOM 737 C CA . ASP A 1 92 ? -37.511 2.067 -10.732 1.00 50.25 92 ASP A CA 1
ATOM 738 C C . ASP A 1 92 ? -37.279 0.811 -9.867 1.00 50.25 92 ASP A C 1
ATOM 740 O O . ASP A 1 92 ? -36.465 -0.055 -10.189 1.00 50.25 92 ASP A O 1
ATOM 744 N N . ALA A 1 93 ? -37.926 0.749 -8.701 1.00 45.47 93 ALA A N 1
ATOM 745 C CA . ALA A 1 93 ? -37.969 -0.456 -7.868 1.00 45.47 93 ALA A CA 1
ATOM 746 C C . ALA A 1 93 ? -39.371 -0.670 -7.276 1.00 45.47 93 ALA A C 1
ATOM 748 O O . ALA A 1 93 ? -39.511 -0.960 -6.094 1.00 45.47 93 ALA A O 1
ATOM 749 N N . GLU A 1 94 ? -40.398 -0.499 -8.106 1.00 45.06 94 GLU A N 1
ATOM 750 C CA . GLU A 1 94 ? -41.717 -1.106 -7.917 1.00 45.06 94 GLU A CA 1
ATOM 751 C C . GLU A 1 94 ? -42.185 -1.623 -9.283 1.00 45.06 94 GLU A C 1
ATOM 753 O O . GLU A 1 94 ? -42.808 -0.893 -10.046 1.00 45.06 94 GLU A O 1
ATOM 758 N N . GLU A 1 95 ? -41.804 -2.861 -9.606 1.00 38.59 95 GLU A N 1
ATOM 759 C CA . GLU A 1 95 ? -42.622 -3.834 -10.353 1.00 38.59 95 GLU A CA 1
ATOM 760 C C . GLU A 1 95 ? -42.087 -5.255 -10.129 1.00 38.59 95 GLU A C 1
ATOM 762 O O . GLU A 1 95 ? -40.850 -5.451 -10.223 1.00 38.59 95 GLU A O 1
#

Radius of gyration: 19.1 Å; chains: 1; bounding box: 54×29×43 Å

Secondary structure (DSSP, 8-state):
-HHHHHHHT--GGGGS-HHHHHHHHHHHHHHHHHHHHHHHHHHHHHHHHHSS-S-HHHHHHHHHHHHHHHHHHHHHHHHHHS-GGGS--S-S---